Protein AF-A0A3B0BXG1-F1 (afdb_monomer_lite)

Secondary structure (DSSP, 8-state):
--EEEEEEEEE-TTT--EEE-SSS-----TTSSS---TT---EEEEEE-HHHHTTSTTS--------

Radius of gyration: 21.35 Å; chains: 1; bounding box: 29×43×65 Å

pLDDT: mean 81.68, std 18.02, range [39.06, 97.19]

Foldseek 3Di:
DDKDWDKQWAAFPQQRDIWHPPDPDTDARPSGDDGDRDPTDIDIHIDDCVVVVVVPPPDDPDDDDDD

Organism: NCBI:txid1420899

Structure (mmCIF, N/CA/C/O backbone):
data_AF-A0A3B0BXG1-F1
#
_entry.id   AF-A0A3B0BXG1-F1
#
loop_
_atom_site.group_PDB
_atom_site.id
_atom_site.type_symbol
_atom_site.label_atom_id
_atom_site.label_alt_id
_atom_site.label_comp_id
_atom_site.label_asym_id
_atom_site.label_entity_id
_atom_site.label_seq_id
_atom_site.pdbx_PDB_ins_code
_atom_site.Cartn_x
_atom_site.Cartn_y
_atom_site.Cartn_z
_atom_site.occupancy
_atom_site.B_iso_or_equiv
_atom_site.auth_seq_id
_atom_site.auth_comp_id
_atom_site.auth_asym_id
_atom_site.auth_atom_id
_atom_site.pdbx_PDB_model_num
ATOM 1 N N . MET A 1 1 ? 9.723 6.173 -26.529 1.00 66.62 1 MET A N 1
ATOM 2 C CA . MET A 1 1 ? 9.012 6.348 -25.247 1.00 66.62 1 MET A CA 1
ATOM 3 C C . MET A 1 1 ? 9.565 5.343 -24.255 1.00 66.62 1 MET A C 1
ATOM 5 O O . MET A 1 1 ? 9.521 4.152 -24.546 1.00 66.62 1 MET A O 1
ATOM 9 N N . ALA A 1 2 ? 10.171 5.799 -23.160 1.00 70.56 2 ALA A N 1
ATOM 10 C CA . ALA A 1 2 ? 10.728 4.907 -22.147 1.00 70.56 2 ALA A CA 1
ATOM 11 C C . ALA A 1 2 ? 9.717 4.754 -21.007 1.00 70.56 2 ALA A C 1
ATOM 13 O O . ALA A 1 2 ? 9.400 5.726 -20.329 1.00 70.56 2 ALA A O 1
ATOM 14 N N . ILE A 1 3 ? 9.217 3.535 -20.805 1.00 78.62 3 ILE A N 1
ATOM 15 C CA . ILE A 1 3 ? 8.453 3.191 -19.606 1.00 78.62 3 ILE A CA 1
ATOM 16 C C . ILE A 1 3 ? 9.448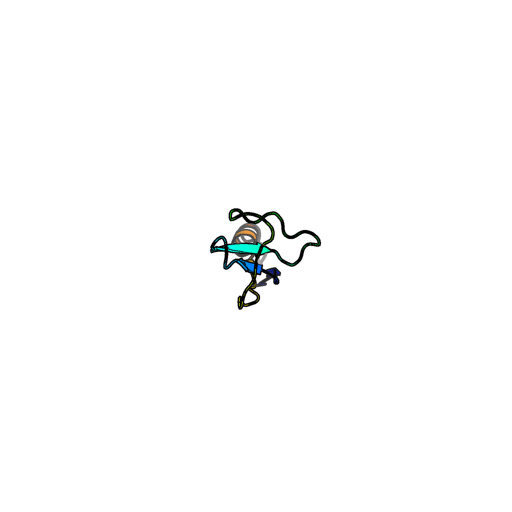 2.775 -18.523 1.00 78.62 3 ILE A C 1
ATOM 18 O O . ILE A 1 3 ? 10.267 1.879 -18.731 1.00 78.62 3 ILE A O 1
ATOM 22 N N . PHE A 1 4 ? 9.407 3.435 -17.372 1.00 86.50 4 PHE A N 1
ATOM 23 C CA . PHE A 1 4 ? 10.083 2.962 -16.167 1.00 86.50 4 PHE A CA 1
ATOM 24 C C . PHE A 1 4 ? 9.021 2.501 -15.180 1.00 86.50 4 PHE A C 1
ATOM 26 O O . PHE A 1 4 ? 7.851 2.863 -15.277 1.00 86.50 4 PHE A O 1
ATOM 33 N N . GLY A 1 5 ? 9.390 1.639 -14.243 1.00 90.62 5 GLY A N 1
ATOM 34 C CA . GLY A 1 5 ? 8.399 1.092 -13.337 1.00 90.62 5 GLY A CA 1
ATOM 35 C C . GLY A 1 5 ? 8.981 0.693 -12.004 1.00 90.62 5 GLY A C 1
ATOM 36 O O . GLY A 1 5 ? 10.133 0.277 -11.901 1.00 90.62 5 GLY A O 1
ATOM 37 N N . GLN A 1 6 ? 8.147 0.806 -10.981 1.00 93.31 6 GLN A N 1
ATOM 38 C CA . GLN A 1 6 ? 8.451 0.344 -9.642 1.00 93.31 6 GLN A CA 1
ATOM 39 C C . GLN A 1 6 ? 7.609 -0.903 -9.362 1.00 93.31 6 GLN A C 1
ATOM 41 O O . GLN A 1 6 ? 6.392 -0.817 -9.221 1.00 93.31 6 GLN A O 1
ATOM 46 N N . ALA A 1 7 ? 8.238 -2.078 -9.339 1.00 94.25 7 ALA A N 1
ATOM 47 C CA . ALA A 1 7 ? 7.586 -3.337 -8.963 1.00 94.25 7 ALA A CA 1
ATOM 48 C C . ALA A 1 7 ? 7.532 -3.485 -7.434 1.00 94.25 7 ALA A C 1
ATOM 50 O O . ALA A 1 7 ? 8.193 -2.739 -6.726 1.00 94.25 7 ALA A O 1
ATOM 51 N N . ASN A 1 8 ? 6.833 -4.497 -6.922 1.00 95.75 8 ASN A N 1
ATOM 52 C CA . ASN A 1 8 ? 6.620 -4.812 -5.496 1.00 95.75 8 ASN A CA 1
ATOM 53 C C . ASN A 1 8 ? 5.514 -4.018 -4.801 1.00 95.75 8 ASN A C 1
ATOM 55 O O . ASN A 1 8 ? 5.452 -3.993 -3.569 1.00 95.75 8 ASN A O 1
ATOM 59 N N . TRP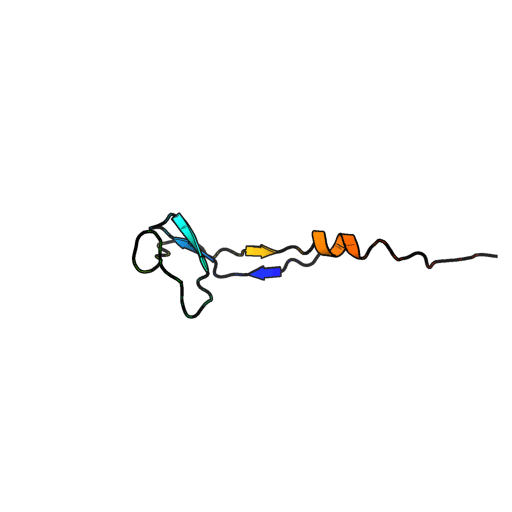 A 1 9 ? 4.583 -3.448 -5.560 1.00 96.62 9 TRP A N 1
ATOM 60 C CA . TRP A 1 9 ? 3.334 -2.964 -4.985 1.00 96.62 9 TRP A CA 1
ATOM 61 C C . TRP A 1 9 ? 2.409 -4.142 -4.675 1.00 96.62 9 TRP A C 1
ATOM 63 O O . TRP A 1 9 ? 2.262 -5.065 -5.482 1.00 96.62 9 TRP A O 1
ATOM 73 N N . ARG A 1 10 ? 1.814 -4.138 -3.478 1.00 96.25 10 ARG A N 1
ATOM 74 C CA . ARG A 1 10 ? 0.961 -5.219 -2.960 1.00 96.25 10 ARG A CA 1
ATOM 75 C C . ARG A 1 10 ? -0.371 -4.656 -2.494 1.00 96.25 10 ARG A C 1
ATOM 77 O O . ARG A 1 10 ? -0.425 -3.566 -1.929 1.00 96.25 10 ARG A O 1
ATOM 84 N N . TYR A 1 11 ? -1.436 -5.421 -2.706 1.00 96.75 11 TYR A N 1
ATOM 85 C CA . TYR A 1 11 ? -2.775 -5.070 -2.240 1.00 96.75 11 TYR A CA 1
ATOM 86 C C . TYR A 1 11 ? -3.053 -5.667 -0.864 1.00 96.75 11 TYR A C 1
ATOM 88 O O . TYR A 1 11 ? -2.836 -6.861 -0.643 1.00 96.75 11 TYR A O 1
ATOM 96 N N . CYS A 1 12 ? -3.525 -4.833 0.068 1.00 97.19 12 CYS A N 1
ATOM 97 C CA . CYS A 1 12 ? -3.785 -5.240 1.446 1.00 97.19 12 CYS A CA 1
ATOM 98 C C . CYS A 1 12 ? -5.210 -5.709 1.615 1.00 97.19 12 CYS A C 1
ATOM 100 O O . CYS A 1 12 ? -6.139 -4.917 1.520 1.00 97.19 12 CYS A O 1
ATOM 102 N N . THR A 1 13 ? -5.393 -6.972 1.983 1.00 96.25 13 THR A N 1
ATOM 103 C CA . THR A 1 13 ? -6.734 -7.520 2.223 1.00 96.25 13 THR A CA 1
ATOM 104 C C . THR A 1 13 ? -7.379 -6.998 3.510 1.00 96.25 13 THR A C 1
ATOM 106 O O . THR A 1 13 ? -8.573 -7.191 3.702 1.00 96.25 13 THR A O 1
ATOM 109 N N . LYS A 1 14 ? -6.609 -6.333 4.388 1.00 96.12 14 LYS A N 1
ATOM 110 C CA . LYS A 1 14 ? -7.100 -5.761 5.654 1.00 96.12 14 LYS A CA 1
ATOM 111 C C . LYS A 1 14 ? -7.609 -4.328 5.505 1.00 96.12 14 LYS A C 1
ATOM 113 O O . LYS A 1 14 ? -8.679 -4.012 6.002 1.00 96.12 14 LYS A O 1
ATOM 118 N N . CYS A 1 15 ? -6.814 -3.454 4.881 1.00 96.62 15 CYS A N 1
ATOM 119 C CA . CYS A 1 15 ? -7.147 -2.031 4.726 1.00 96.62 15 CYS A CA 1
ATOM 120 C C . CYS A 1 15 ? -7.578 -1.647 3.308 1.00 96.62 15 CYS A C 1
ATOM 122 O O . CYS A 1 15 ? -7.870 -0.481 3.073 1.00 96.62 15 CYS A O 1
ATOM 124 N N . PHE A 1 16 ? -7.559 -2.594 2.366 1.00 95.88 16 PHE A N 1
ATOM 125 C CA . PHE A 1 16 ? -7.895 -2.394 0.952 1.00 95.88 16 PHE A CA 1
ATOM 126 C C . PHE A 1 16 ? -7.042 -1.340 0.222 1.00 95.88 16 PHE A C 1
ATOM 128 O O . PHE A 1 16 ? -7.382 -0.901 -0.871 1.00 95.88 16 PHE A O 1
ATOM 135 N N . GLY A 1 17 ? -5.903 -0.958 0.806 1.00 95.19 17 GLY A N 1
ATOM 136 C CA . GLY A 1 17 ? -4.922 -0.058 0.205 1.00 95.19 17 GLY A CA 1
ATOM 137 C C . GLY A 1 17 ? -3.767 -0.801 -0.466 1.00 95.19 17 GLY A C 1
ATOM 138 O O . GLY A 1 17 ? -3.460 -1.949 -0.127 1.00 95.19 17 GLY A O 1
ATOM 139 N N . LEU A 1 18 ? -3.095 -0.110 -1.386 1.00 95.81 18 LEU A N 1
ATOM 140 C CA . LEU A 1 18 ? -1.795 -0.525 -1.903 1.00 95.81 18 LEU A CA 1
ATOM 141 C C . LEU A 1 18 ? -0.688 -0.082 -0.943 1.00 95.81 18 LEU A C 1
ATOM 143 O O . LEU A 1 18 ? -0.708 1.041 -0.443 1.00 95.81 18 LEU A O 1
ATOM 147 N N . TRP A 1 19 ? 0.295 -0.949 -0.714 1.00 95.81 19 TRP A N 1
ATOM 148 C CA . TRP A 1 19 ? 1.543 -0.565 -0.057 1.00 95.81 19 TRP A CA 1
ATOM 149 C C . TRP A 1 19 ? 2.743 -1.095 -0.835 1.00 95.81 19 TRP A C 1
ATOM 151 O O . TRP A 1 19 ? 2.645 -2.063 -1.598 1.00 95.81 19 TRP A O 1
ATOM 161 N N . PHE A 1 20 ? 3.884 -0.450 -0.625 1.00 95.62 20 PHE A N 1
ATOM 162 C CA . PHE A 1 20 ? 5.135 -0.834 -1.250 1.00 95.62 20 PHE A CA 1
ATOM 163 C C . PHE A 1 20 ? 5.880 -1.864 -0.393 1.00 95.62 20 PHE A C 1
ATOM 165 O O . PHE A 1 20 ? 6.280 -1.563 0.728 1.00 95.62 20 PHE A O 1
ATOM 172 N N . ASN A 1 21 ? 6.084 -3.073 -0.924 1.00 94.25 21 ASN A N 1
ATOM 173 C CA . ASN A 1 21 ? 6.775 -4.182 -0.251 1.00 94.25 21 ASN A CA 1
ATOM 174 C C . ASN A 1 21 ? 8.234 -4.345 -0.723 1.00 94.25 21 ASN A C 1
ATOM 176 O O . ASN A 1 21 ? 8.787 -5.441 -0.672 1.00 94.25 21 ASN A O 1
ATOM 180 N N . GLY A 1 22 ? 8.833 -3.282 -1.264 1.00 92.25 22 GLY A N 1
ATOM 181 C CA . GLY A 1 22 ? 10.245 -3.255 -1.659 1.00 92.25 22 GLY A CA 1
ATOM 182 C C . GLY A 1 22 ? 11.172 -2.603 -0.629 1.00 92.25 22 GLY A C 1
ATOM 183 O O . GLY A 1 22 ? 12.384 -2.626 -0.819 1.00 92.25 22 GLY A O 1
ATOM 184 N N . ASN A 1 23 ? 10.627 -2.032 0.450 1.00 90.44 23 ASN A N 1
ATOM 185 C CA . ASN A 1 23 ? 11.410 -1.414 1.519 1.00 90.44 23 ASN A CA 1
ATOM 186 C C . ASN A 1 23 ? 11.676 -2.410 2.665 1.00 90.44 23 ASN A C 1
ATOM 188 O O . ASN A 1 23 ? 10.874 -3.317 2.884 1.00 90.44 23 ASN A O 1
ATOM 192 N N . PRO A 1 24 ? 12.749 -2.216 3.462 1.00 88.88 24 PRO A N 1
ATOM 193 C CA . PRO A 1 24 ? 12.987 -3.012 4.672 1.00 88.88 24 PRO A CA 1
ATOM 194 C C . PRO A 1 24 ? 11.859 -2.897 5.70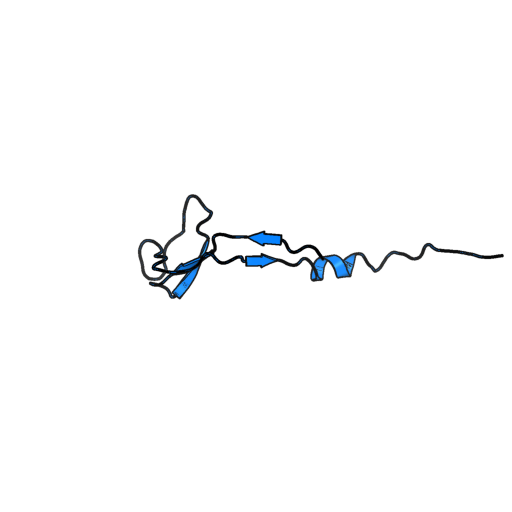7 1.00 88.88 24 PRO A C 1
ATOM 196 O O . PRO A 1 24 ? 11.643 -3.808 6.503 1.00 88.88 24 PRO A O 1
ATOM 199 N N . THR A 1 25 ? 11.142 -1.770 5.706 1.00 87.88 25 THR A N 1
ATOM 200 C CA . THR A 1 25 ? 9.956 -1.540 6.530 1.00 87.88 25 THR A CA 1
ATOM 201 C C . THR A 1 25 ? 8.746 -1.303 5.630 1.00 87.88 25 THR A C 1
ATOM 203 O O . THR A 1 25 ? 8.816 -0.563 4.651 1.00 87.88 25 THR A O 1
ATOM 206 N N . ASN A 1 26 ? 7.617 -1.923 5.977 1.00 89.38 26 ASN A N 1
ATOM 207 C CA . ASN A 1 26 ? 6.390 -1.895 5.171 1.00 89.38 26 ASN A CA 1
ATOM 208 C C . ASN A 1 26 ? 5.367 -0.843 5.636 1.00 89.38 26 ASN A C 1
ATOM 210 O O . ASN A 1 26 ? 4.233 -0.849 5.167 1.00 89.38 26 ASN A O 1
ATOM 214 N N . GLY A 1 27 ? 5.735 0.033 6.575 1.00 90.50 27 GLY A N 1
ATOM 215 C CA . GLY A 1 27 ? 4.789 0.945 7.222 1.00 90.50 27 GLY A CA 1
ATOM 216 C C . GLY A 1 27 ? 3.757 0.225 8.103 1.00 90.50 27 GLY A C 1
ATOM 217 O O . GLY A 1 27 ? 3.869 -0.972 8.382 1.00 90.50 27 GLY A O 1
ATOM 218 N N . VAL A 1 28 ? 2.761 0.980 8.577 1.00 94.25 28 VAL A N 1
ATOM 219 C CA . VAL A 1 28 ? 1.688 0.480 9.451 1.00 94.25 28 VAL A CA 1
ATOM 220 C C . VAL A 1 28 ? 0.376 0.427 8.680 1.00 94.25 28 VAL A C 1
ATOM 222 O O . VAL A 1 28 ? -0.022 1.397 8.038 1.00 94.25 28 VAL A O 1
ATOM 225 N N . CYS A 1 29 ? -0.328 -0.697 8.798 1.00 96.56 29 CYS A N 1
ATOM 226 C CA . CYS A 1 29 ? -1.640 -0.866 8.195 1.00 96.56 29 CYS A CA 1
ATOM 227 C C . CYS A 1 29 ? -2.670 0.017 8.923 1.00 96.56 29 CYS A C 1
ATOM 229 O O . CYS A 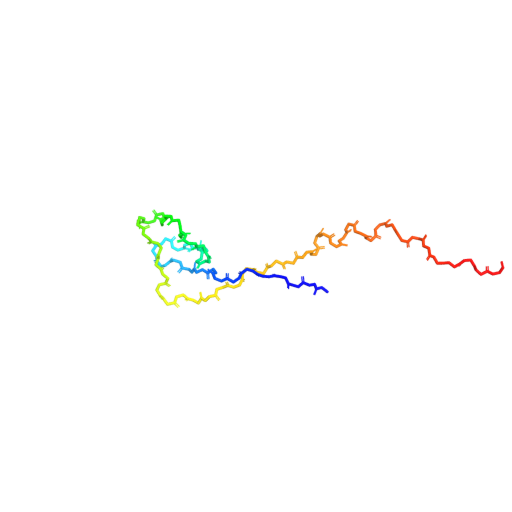1 29 ? -2.793 -0.108 10.144 1.00 96.56 29 CYS A O 1
ATOM 231 N N . PRO A 1 30 ? -3.477 0.836 8.218 1.00 96.94 30 PRO A N 1
ATOM 232 C CA . PRO A 1 30 ? -4.551 1.623 8.836 1.00 96.94 30 PRO A CA 1
ATOM 233 C C . PRO A 1 30 ? -5.598 0.774 9.571 1.00 96.94 30 PRO A C 1
ATOM 235 O O . PRO A 1 30 ? -6.211 1.235 10.525 1.00 96.94 30 PRO A O 1
ATOM 238 N N . ALA A 1 31 ? -5.763 -0.491 9.172 1.00 96.56 31 ALA A N 1
ATOM 239 C CA . ALA A 1 31 ? -6.597 -1.466 9.878 1.00 96.56 31 ALA A CA 1
ATOM 240 C C . ALA A 1 31 ? -5.911 -2.070 11.129 1.00 96.56 31 ALA A C 1
ATOM 242 O O . ALA A 1 31 ? -6.413 -3.028 11.711 1.00 96.56 31 ALA A O 1
ATOM 243 N N . GLY A 1 32 ? -4.740 -1.556 11.517 1.00 95.06 32 GLY A N 1
ATOM 244 C CA . GLY A 1 32 ? -3.927 -2.017 12.640 1.00 95.06 32 GLY A CA 1
ATOM 245 C C . GLY A 1 32 ? -2.906 -3.100 12.271 1.00 95.06 32 GLY A C 1
ATOM 246 O O . GLY A 1 32 ? -3.168 -4.009 11.474 1.00 95.06 32 GLY A O 1
ATOM 247 N N . GLY A 1 33 ? -1.727 -3.033 12.897 1.00 93.69 33 GLY A N 1
ATOM 248 C CA . GLY A 1 33 ? -0.638 -4.003 12.733 1.00 93.69 33 GLY A CA 1
ATOM 249 C C . GLY A 1 33 ? 0.038 -3.959 11.357 1.00 93.69 33 GLY A C 1
ATOM 250 O O . GLY A 1 33 ? 0.062 -2.927 10.689 1.00 93.69 33 GLY A O 1
ATOM 251 N N . ALA A 1 34 ? 0.597 -5.094 10.929 1.00 95.06 34 ALA A N 1
ATOM 252 C CA . ALA A 1 34 ? 1.268 -5.213 9.635 1.00 95.06 34 ALA A CA 1
ATOM 253 C C . ALA A 1 34 ? 0.278 -5.350 8.463 1.00 95.06 34 ALA A C 1
ATOM 255 O O . ALA A 1 34 ? -0.853 -5.842 8.619 1.00 95.06 34 ALA A O 1
ATOM 256 N N . HIS A 1 35 ? 0.732 -4.928 7.280 1.00 96.69 35 HIS A N 1
ATOM 257 C CA . HIS A 1 35 ? 0.050 -5.173 6.012 1.00 96.69 35 HIS A CA 1
ATOM 258 C C . HIS A 1 35 ? 0.005 -6.675 5.687 1.00 96.69 35 HIS A C 1
ATOM 260 O O . HIS A 1 35 ? 0.940 -7.411 5.999 1.00 96.69 35 HIS A O 1
ATOM 266 N N . SER A 1 36 ? -1.082 -7.134 5.057 1.00 95.31 36 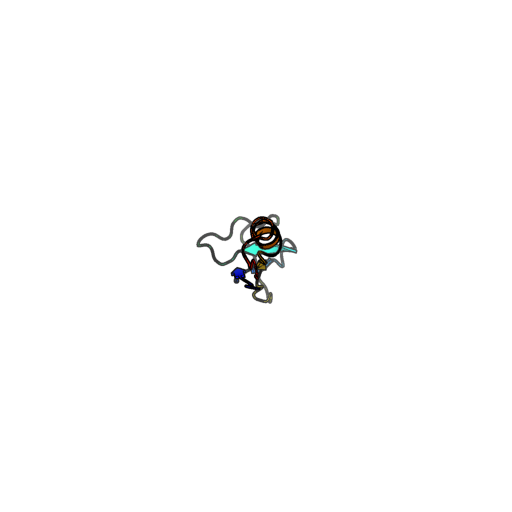SER A N 1
ATOM 267 C CA . SER A 1 36 ? -1.265 -8.538 4.666 1.00 95.31 36 SER A CA 1
ATOM 268 C C . SER A 1 36 ? -1.588 -8.644 3.186 1.00 95.31 36 SER A C 1
ATOM 270 O O . SER A 1 36 ? -2.561 -8.054 2.721 1.00 95.31 36 SER A O 1
ATOM 272 N N . ALA A 1 37 ? -0.772 -9.401 2.452 1.00 90.25 37 ALA A N 1
ATOM 273 C CA . ALA A 1 37 ? -0.888 -9.496 0.998 1.00 90.25 37 ALA A CA 1
ATOM 274 C C . ALA A 1 37 ? -1.960 -10.487 0.564 1.00 90.25 37 ALA A C 1
ATOM 276 O O . ALA A 1 37 ? -2.414 -10.398 -0.573 1.00 90.25 37 ALA A O 1
ATOM 277 N N . GLY A 1 38 ? -2.348 -11.428 1.433 1.00 88.88 38 GLY A N 1
ATOM 278 C CA . GLY A 1 38 ? -3.202 -12.554 1.060 1.00 88.88 38 GLY A CA 1
ATOM 279 C C . GLY A 1 38 ? -2.705 -13.213 -0.229 1.00 88.88 38 GLY A C 1
ATOM 280 O O . GLY A 1 38 ? -1.557 -13.641 -0.312 1.00 88.88 38 GLY A O 1
ATOM 281 N N . THR A 1 39 ? -3.558 -13.213 -1.252 1.00 91.25 39 THR A N 1
ATOM 282 C CA . THR A 1 39 ? -3.284 -13.726 -2.603 1.00 91.25 39 THR A CA 1
ATOM 283 C C . THR A 1 39 ? -2.992 -12.624 -3.632 1.00 91.25 39 THR A C 1
ATOM 285 O O . THR A 1 39 ? -3.086 -12.867 -4.833 1.00 91.25 39 THR A O 1
ATOM 288 N N . SER A 1 40 ? -2.673 -11.399 -3.197 1.00 91.31 40 SER A N 1
ATOM 289 C CA . SER A 1 40 ? -2.423 -10.282 -4.116 1.00 91.31 40 SER A CA 1
ATOM 290 C C . SER A 1 40 ? -1.255 -10.555 -5.062 1.00 91.31 40 SER A C 1
ATOM 292 O O . SER A 1 40 ? -0.225 -11.139 -4.698 1.00 91.31 40 SER A O 1
ATOM 294 N N . SER A 1 41 ? -1.415 -10.096 -6.299 1.00 93.88 41 SER A N 1
ATOM 295 C CA . SER A 1 41 ? -0.357 -10.109 -7.302 1.00 93.88 41 SER A CA 1
ATOM 296 C C . SER A 1 41 ? 0.682 -9.021 -7.020 1.00 93.88 41 SER A C 1
ATOM 298 O O . SER A 1 41 ? 0.496 -8.149 -6.170 1.00 93.88 41 SER A O 1
ATOM 300 N N . ASN A 1 42 ? 1.835 -9.119 -7.680 1.00 94.31 42 ASN A N 1
ATOM 301 C CA . ASN A 1 42 ? 2.844 -8.067 -7.657 1.00 94.31 42 ASN A CA 1
ATOM 302 C C . ASN A 1 42 ? 2.486 -7.041 -8.735 1.00 94.31 42 ASN A C 1
ATOM 304 O O . ASN A 1 42 ? 2.464 -7.393 -9.913 1.00 94.31 42 ASN A O 1
ATOM 308 N N . TYR A 1 43 ? 2.178 -5.811 -8.331 1.00 94.88 43 TYR A N 1
ATOM 309 C CA . TYR A 1 43 ? 1.836 -4.740 -9.258 1.00 94.88 43 TYR A CA 1
ATOM 310 C C . TYR A 1 43 ? 3.078 -3.922 -9.624 1.00 94.88 43 TYR A C 1
ATOM 312 O O . TYR A 1 43 ? 3.939 -3.644 -8.782 1.00 94.88 43 TYR A O 1
ATOM 320 N N . LEU A 1 44 ? 3.139 -3.522 -10.893 1.00 93.69 44 LEU A N 1
ATOM 321 C CA . LEU A 1 44 ? 4.106 -2.565 -11.409 1.00 93.69 44 LEU A CA 1
ATOM 322 C C . LEU A 1 44 ? 3.447 -1.185 -11.426 1.00 93.69 44 LEU A C 1
ATOM 324 O O . LEU A 1 44 ? 2.485 -0.973 -12.162 1.00 93.69 44 LEU A O 1
ATOM 328 N N . LEU A 1 45 ? 3.966 -0.249 -10.635 1.00 91.75 45 LEU A N 1
ATOM 329 C CA . LEU A 1 45 ? 3.629 1.160 -10.793 1.00 91.75 45 LEU A CA 1
ATOM 330 C C . LEU A 1 45 ? 4.434 1.692 -11.977 1.00 91.75 45 LEU A C 1
ATOM 332 O O . LEU A 1 45 ? 5.640 1.908 -11.854 1.00 91.75 45 LEU A O 1
ATOM 336 N N . ALA A 1 46 ? 3.781 1.815 -13.128 1.00 89.94 46 ALA A N 1
ATOM 337 C CA . ALA A 1 46 ? 4.390 2.340 -14.340 1.00 89.94 46 ALA A CA 1
ATOM 338 C C . ALA A 1 46 ? 4.448 3.869 -14.273 1.00 89.94 46 ALA A C 1
ATOM 340 O O . ALA A 1 46 ? 3.439 4.519 -14.006 1.00 89.94 46 ALA A O 1
ATOM 341 N N . GLY A 1 47 ? 5.635 4.415 -14.504 1.00 88.31 47 GLY A N 1
ATOM 342 C CA . GLY A 1 47 ? 5.847 5.826 -14.764 1.00 88.31 47 GLY A CA 1
ATOM 343 C C . GLY A 1 47 ? 6.188 6.024 -16.234 1.00 88.31 47 GLY A C 1
ATOM 344 O O . GLY A 1 47 ? 7.009 5.302 -16.806 1.00 88.31 47 GLY A O 1
ATOM 345 N N . ASP A 1 48 ? 5.553 7.013 -16.839 1.00 85.69 48 ASP A N 1
ATOM 346 C CA . ASP A 1 48 ? 5.930 7.562 -18.126 1.00 85.69 48 ASP A CA 1
ATOM 347 C C . ASP A 1 48 ? 6.411 9.005 -17.928 1.00 85.69 48 ASP A C 1
ATOM 349 O O . ASP A 1 48 ? 5.889 9.764 -17.115 1.00 85.69 48 ASP A O 1
ATOM 353 N N . ASN A 1 49 ? 7.460 9.392 -18.649 1.00 74.94 49 ASN A N 1
ATOM 354 C CA . ASN A 1 49 ? 7.990 10.755 -18.623 1.00 74.94 49 ASN A CA 1
ATOM 355 C C . ASN A 1 49 ? 7.393 11.627 -19.735 1.00 74.94 49 ASN A C 1
ATOM 357 O O . ASN A 1 49 ? 8.004 12.618 -20.121 1.00 74.94 49 ASN A O 1
ATOM 361 N N . THR A 1 50 ? 6.200 11.292 -20.230 1.00 75.12 50 THR A N 1
ATOM 362 C CA . THR A 1 50 ? 5.543 11.977 -21.353 1.00 75.12 50 THR A CA 1
ATOM 363 C C . THR A 1 50 ? 5.424 13.485 -21.123 1.00 75.12 50 THR A C 1
ATOM 365 O O . THR A 1 50 ? 5.692 14.273 -22.023 1.00 75.12 50 THR A O 1
ATOM 368 N N . SER A 1 51 ? 5.129 13.907 -19.891 1.00 65.88 51 SER A N 1
ATOM 369 C CA . SER A 1 51 ? 5.047 15.328 -19.522 1.00 65.88 51 SER A CA 1
ATOM 370 C C . SER A 1 51 ? 6.408 16.019 -19.357 1.00 65.88 51 SER A C 1
ATOM 372 O O . SER A 1 51 ? 6.454 17.242 -19.304 1.00 65.88 51 SER A O 1
ATOM 374 N N . LEU A 1 52 ? 7.506 15.262 -19.247 1.00 63.72 52 LEU A N 1
ATOM 375 C CA . LEU A 1 52 ? 8.872 15.800 -19.228 1.00 63.72 52 LEU A CA 1
ATOM 376 C C . LEU A 1 52 ? 9.453 15.928 -20.643 1.00 63.72 52 LEU A C 1
ATOM 378 O O . LEU A 1 52 ? 10.317 16.771 -20.838 1.00 63.72 52 LEU A O 1
ATOM 382 N N . GLN A 1 53 ? 8.969 15.133 -21.607 1.00 60.66 53 GLN A N 1
ATOM 383 C CA . GLN A 1 53 ? 9.414 15.178 -23.008 1.00 60.66 53 GLN A CA 1
ATOM 384 C C . GLN A 1 53 ? 8.788 16.333 -23.816 1.00 60.66 53 GLN A C 1
ATOM 386 O O . GLN A 1 53 ? 9.319 16.759 -24.830 1.00 60.66 53 GLN A O 1
ATOM 391 N N . ALA A 1 54 ? 7.649 16.871 -23.371 1.00 59.44 54 ALA A N 1
ATOM 392 C CA . ALA A 1 54 ? 6.999 18.001 -24.043 1.00 59.44 54 ALA A CA 1
ATOM 393 C C . ALA A 1 54 ? 7.705 19.355 -23.804 1.00 59.44 54 ALA A C 1
ATOM 395 O O . ALA A 1 54 ? 7.324 20.352 -24.409 1.00 59.44 54 ALA A O 1
ATOM 396 N N . ALA A 1 55 ? 8.697 19.411 -22.906 1.00 56.91 55 ALA A N 1
ATOM 397 C CA . ALA A 1 55 ? 9.423 20.636 -22.563 1.00 56.91 55 ALA A CA 1
ATOM 398 C C . ALA A 1 55 ? 10.761 20.791 -23.314 1.00 56.91 55 ALA A C 1
ATOM 400 O O . ALA A 1 55 ? 11.359 21.862 -23.252 1.00 56.91 55 ALA A O 1
ATOM 401 N N . ASP A 1 56 ? 11.244 19.755 -24.012 1.00 55.81 56 ASP A N 1
ATOM 402 C CA . ASP A 1 56 ? 12.487 19.823 -24.797 1.00 55.81 56 ASP A CA 1
ATOM 403 C C . ASP A 1 56 ? 12.285 20.123 -26.294 1.00 55.81 56 ASP A C 1
ATOM 405 O O . ASP A 1 56 ? 13.245 20.477 -26.975 1.00 55.81 56 ASP A O 1
ATOM 409 N N . GLU A 1 57 ? 11.048 20.093 -26.801 1.00 57.91 57 GLU A N 1
ATOM 410 C CA . GLU A 1 57 ? 10.750 20.321 -28.226 1.00 57.91 57 GLU A CA 1
ATOM 411 C C . GLU A 1 57 ? 10.627 21.810 -28.633 1.00 57.91 57 GLU A C 1
ATOM 413 O O . GLU A 1 57 ? 10.429 22.101 -29.811 1.00 57.91 57 GLU A O 1
ATOM 418 N N . GLU A 1 58 ? 10.779 22.779 -27.718 1.00 56.03 58 GLU A N 1
ATOM 419 C CA . GLU A 1 58 ? 10.617 24.214 -28.044 1.00 56.03 58 GLU A CA 1
ATOM 420 C C . GLU A 1 58 ? 11.892 24.935 -28.541 1.00 56.03 58 GLU A C 1
ATOM 422 O O . GLU A 1 58 ? 11.821 26.113 -28.877 1.00 5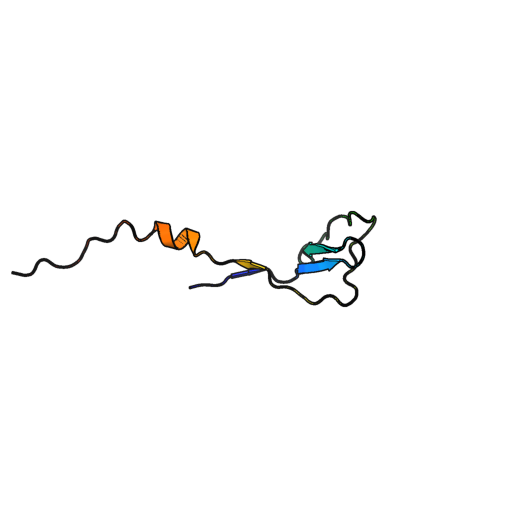6.03 58 GLU A O 1
ATOM 427 N N . ASN A 1 59 ? 13.055 24.268 -28.638 1.00 52.03 59 ASN A N 1
ATOM 428 C CA . ASN A 1 59 ? 14.324 24.920 -29.026 1.00 52.03 59 ASN A CA 1
ATOM 429 C C . ASN A 1 59 ? 15.139 24.142 -30.080 1.00 52.03 59 ASN A C 1
ATOM 431 O O . ASN A 1 59 ? 16.288 23.771 -29.838 1.00 52.03 59 ASN A O 1
ATOM 435 N N . GLY A 1 60 ? 14.564 23.915 -31.264 1.00 50.69 60 GLY A N 1
ATOM 436 C CA . GLY A 1 60 ? 15.241 23.235 -32.375 1.00 50.69 60 GLY A CA 1
ATOM 437 C C . GLY A 1 60 ? 14.972 23.846 -33.751 1.00 50.69 60 GLY A C 1
ATOM 438 O O . GLY A 1 60 ? 14.493 23.140 -34.630 1.00 50.69 60 GLY A O 1
ATOM 439 N N . GLU A 1 61 ? 15.284 25.129 -33.955 1.00 55.75 61 GLU A N 1
ATOM 440 C CA . GLU A 1 61 ? 15.451 25.696 -35.305 1.00 55.75 61 GLU A CA 1
ATOM 441 C C . GLU A 1 61 ? 16.940 25.667 -35.672 1.00 55.75 61 GLU A C 1
ATOM 443 O O . GLU A 1 61 ? 17.664 26.616 -35.400 1.00 55.75 61 GLU A O 1
ATOM 448 N N . GLU A 1 62 ? 17.402 24.569 -36.269 1.00 51.38 62 GLU A N 1
ATOM 449 C CA . GLU A 1 62 ? 18.665 24.518 -37.016 1.00 51.38 62 GLU A CA 1
ATOM 450 C C . GLU A 1 62 ? 18.546 23.461 -38.131 1.00 51.38 62 GLU A C 1
ATOM 452 O O . GLU A 1 62 ? 18.948 22.308 -37.958 1.00 51.38 62 GLU A O 1
ATOM 457 N N . ALA A 1 63 ? 17.993 23.837 -39.293 1.00 44.25 63 ALA A N 1
ATOM 458 C CA . ALA A 1 63 ? 18.291 23.168 -40.564 1.00 44.25 63 ALA A CA 1
ATOM 459 C C . ALA A 1 63 ? 17.950 24.027 -41.799 1.00 44.25 63 ALA A C 1
ATOM 461 O O . ALA A 1 63 ? 16.818 24.056 -42.272 1.00 44.25 63 ALA A O 1
ATOM 462 N N . GLY A 1 64 ? 18.995 24.582 -42.422 1.00 43.38 64 GLY A N 1
ATOM 463 C CA . GLY A 1 64 ? 19.129 24.530 -43.882 1.00 43.38 64 GLY A CA 1
ATOM 464 C C . GLY A 1 64 ? 18.746 25.777 -44.679 1.00 43.38 64 GLY A C 1
ATOM 465 O O . GLY A 1 64 ? 17.705 25.811 -45.330 1.00 43.38 64 GLY A O 1
ATOM 466 N N . GLY A 1 65 ? 19.671 26.735 -44.774 1.00 39.06 65 GLY A N 1
ATOM 467 C CA . GLY A 1 65 ? 19.715 27.657 -45.910 1.00 39.06 65 GLY A CA 1
ATOM 468 C C . GLY A 1 65 ? 20.269 26.942 -47.146 1.00 39.06 65 GLY A C 1
ATOM 469 O O . GLY A 1 65 ? 21.432 26.543 -47.161 1.00 39.06 65 GLY A O 1
ATOM 470 N N . ASN A 1 66 ? 19.429 26.756 -48.165 1.00 44.38 66 ASN A N 1
ATOM 471 C CA . ASN A 1 66 ? 19.877 26.486 -49.527 1.00 44.38 66 ASN A CA 1
ATOM 472 C C . ASN A 1 66 ? 20.085 27.815 -50.273 1.00 44.38 66 ASN A C 1
ATOM 474 O O . ASN A 1 66 ? 19.358 28.774 -50.016 1.00 44.38 66 ASN A O 1
ATOM 478 N N . SER A 1 67 ? 20.997 27.780 -51.252 1.00 47.34 67 SER A N 1
ATOM 479 C CA . SER A 1 67 ? 21.361 28.833 -52.224 1.00 47.34 67 SER A CA 1
ATOM 480 C C . SER A 1 67 ? 22.443 29.815 -51.782 1.00 47.34 67 SER A C 1
ATOM 482 O O . SER A 1 67 ? 22.159 30.710 -50.960 1.00 47.34 67 SER A O 1
#

Sequence (67 aa):
MAIFGQANWRYCTKCFGLWFNGNPTNGVCPAGGAHSAGTSSNYLLAGDNTSLQAADEENGEEAGGNS